Protein AF-A0A952P2S4-F1 (afdb_monomer)

Solvent-accessible surface area (backbone atoms only — not comparable to full-atom values): 6324 Å² total; per-residue (Å²): 78,26,70,51,49,51,52,50,37,52,74,73,72,46,52,70,63,54,49,16,67,76,37,71,38,58,50,69,58,53,50,41,30,54,74,58,48,78,86,86,51,66,70,55,50,51,34,44,26,61,73,69,73,47,52,71,48,50,46,64,64,39,74,74,74,75,72,64,48,72,63,67,73,42,45,68,45,45,75,69,63,76,49,90,84,85,86,72,86,75,78,79,75,78,73,93,80,78,90,80,136

Mean predicted aligned error: 11.45 Å

Nearest PDB structures (foldseek):
  2b5a-assembly1_A  TM=8.138E-01  e=1.497E-02  [Bacillus] caldolyticus
  3fya-assembly1_A  TM=7.452E-01  e=8.332E-02  Enterobacter sp. RFL1396
  4i6u-assembly1_A  TM=7.338E-01  e=1.040E-01  Enterobacter sp. RFL1396
  3g5g-assembly5_J  TM=7.336E-01  e=1.450E-01  Enterobacter sp. RFL1396
  3ivp-assembly2_C  TM=6.123E-01  e=4.531E-02  Clostridioides difficile 630

Sequence (101 aa):
MHKRLRARIKECGYSVSELARLSGVPVKTLYHWTTGQQPRKMNHLLKVCAVLKISVEELYGQIPSQTMSVFQQYEKEIHAGIYEVILRPALKNRDKSEDAP

Secondary structure (DSSP, 8-state):
-HHHHHHHHHHTT--HHHHHHHHT--HHHHHHHHHTPPP--HHHHHHHHHHHT--HHHHHT--------HHHHTHHHHHTT-S------------S-S---

pLDDT: mean 87.0, std 14.69, range [40.0, 97.81]

Structure (mmCIF, N/CA/C/O backbone):
data_AF-A0A952P2S4-F1
#
_entry.id   AF-A0A952P2S4-F1
#
loop_
_atom_site.group_PDB
_atom_site.id
_atom_site.type_symbol
_atom_site.label_atom_id
_atom_site.label_alt_id
_atom_site.label_comp_id
_atom_site.label_asym_id
_atom_site.label_entity_id
_atom_site.label_seq_id
_atom_site.pdbx_PDB_ins_code
_atom_site.Cartn_x
_atom_site.Cartn_y
_atom_site.Cartn_z
_atom_site.occupancy
_atom_site.B_iso_or_equiv
_atom_site.auth_seq_id
_atom_site.auth_comp_id
_atom_site.auth_asym_id
_atom_site.auth_atom_id
_atom_site.pdbx_PDB_model_num
ATOM 1 N N . MET A 1 1 ? 6.929 7.026 2.799 1.00 87.19 1 MET A N 1
ATOM 2 C CA . MET A 1 1 ? 5.624 6.364 3.006 1.00 87.19 1 MET A CA 1
ATOM 3 C C . MET A 1 1 ? 4.487 7.375 3.202 1.00 87.19 1 MET A C 1
ATOM 5 O O . MET A 1 1 ? 3.716 7.532 2.270 1.00 87.19 1 MET A O 1
ATOM 9 N N . HIS A 1 2 ? 4.414 8.143 4.299 1.00 92.81 2 HIS A N 1
ATOM 10 C CA . HIS A 1 2 ? 3.253 9.012 4.606 1.00 92.81 2 HIS A CA 1
ATOM 11 C C . HIS A 1 2 ? 2.776 9.955 3.474 1.00 92.81 2 HIS A C 1
ATOM 13 O O . HIS A 1 2 ? 1.577 10.050 3.224 1.00 92.81 2 HIS A O 1
ATOM 19 N N . LYS A 1 3 ? 3.692 10.616 2.742 1.00 93.12 3 LYS A N 1
ATOM 20 C CA . LYS A 1 3 ? 3.335 11.462 1.581 1.00 93.12 3 LYS A CA 1
ATOM 21 C C . LYS A 1 3 ? 2.657 10.656 0.464 1.00 93.12 3 LYS A C 1
ATOM 23 O O . LYS A 1 3 ? 1.633 11.089 -0.049 1.00 93.12 3 LYS A O 1
ATOM 28 N N . ARG A 1 4 ? 3.203 9.477 0.143 1.00 93.31 4 ARG A N 1
ATOM 29 C CA . ARG A 1 4 ? 2.676 8.557 -0.880 1.00 93.31 4 ARG A CA 1
ATOM 30 C C . ARG A 1 4 ? 1.339 7.959 -0.462 1.00 93.31 4 ARG A C 1
ATOM 32 O O . ARG A 1 4 ? 0.423 7.935 -1.267 1.00 93.31 4 ARG A O 1
ATOM 39 N N . LEU A 1 5 ? 1.197 7.579 0.810 1.00 94.81 5 LEU A N 1
ATOM 40 C CA . LEU A 1 5 ? -0.076 7.104 1.350 1.00 94.81 5 LEU A CA 1
ATOM 41 C C . LEU A 1 5 ? -1.180 8.155 1.163 1.00 94.81 5 LEU A C 1
ATOM 43 O O . LEU A 1 5 ? -2.240 7.838 0.641 1.00 94.81 5 LEU A O 1
ATOM 47 N N . ARG A 1 6 ? -0.924 9.416 1.542 1.00 95.12 6 ARG A N 1
ATOM 48 C CA . ARG A 1 6 ? -1.903 10.504 1.372 1.00 95.12 6 ARG A CA 1
ATOM 49 C C . ARG A 1 6 ? -2.232 10.773 -0.095 1.00 95.12 6 ARG A C 1
ATOM 51 O O . ARG A 1 6 ? -3.400 10.966 -0.414 1.00 95.12 6 ARG A O 1
ATOM 58 N N . ALA A 1 7 ? -1.220 10.780 -0.964 1.00 94.81 7 ALA A N 1
ATOM 59 C CA . ALA A 1 7 ? -1.425 10.939 -2.402 1.00 94.81 7 ALA A CA 1
ATOM 60 C C . ALA A 1 7 ? -2.327 9.825 -2.947 1.00 94.81 7 ALA A C 1
ATOM 62 O O . ALA A 1 7 ? -3.361 10.116 -3.540 1.00 94.81 7 ALA A O 1
ATOM 63 N N . ARG A 1 8 ? -2.020 8.565 -2.618 1.00 95.19 8 ARG A N 1
ATOM 64 C CA . ARG A 1 8 ? -2.785 7.417 -3.101 1.00 95.19 8 ARG A CA 1
ATOM 65 C C . ARG A 1 8 ? -4.216 7.371 -2.571 1.00 95.19 8 ARG A C 1
ATOM 67 O O . ARG A 1 8 ? -5.129 7.048 -3.321 1.00 95.19 8 ARG A O 1
ATOM 74 N N . ILE A 1 9 ? -4.422 7.724 -1.301 1.00 95.31 9 ILE A N 1
ATOM 75 C CA . ILE A 1 9 ? -5.762 7.858 -0.706 1.00 95.31 9 ILE A CA 1
ATOM 76 C C . ILE A 1 9 ? -6.601 8.859 -1.511 1.00 95.31 9 ILE A C 1
ATOM 78 O O . ILE A 1 9 ? -7.738 8.556 -1.868 1.00 95.31 9 ILE A O 1
ATOM 82 N N . LYS A 1 10 ? -6.014 10.015 -1.848 1.00 95.69 10 LYS A N 1
ATOM 83 C CA . LYS A 1 10 ? -6.675 11.056 -2.640 1.00 95.69 10 LYS A CA 1
ATOM 84 C C . LYS A 1 10 ? -6.956 10.602 -4.076 1.00 95.69 10 LYS A C 1
ATOM 86 O O . LYS A 1 10 ? -8.048 10.847 -4.569 1.00 95.69 10 LYS A O 1
ATOM 91 N N . GLU A 1 11 ? -6.006 9.935 -4.729 1.00 95.38 11 GLU A N 1
ATOM 92 C CA . GLU A 1 11 ? -6.179 9.371 -6.079 1.00 95.38 11 GLU A CA 1
ATOM 93 C C . GLU A 1 11 ? -7.319 8.349 -6.146 1.00 95.38 11 GLU A C 1
ATOM 95 O O . GLU A 1 11 ? -8.054 8.312 -7.126 1.00 95.38 11 GLU A O 1
ATOM 100 N N . CYS A 1 12 ? -7.491 7.547 -5.092 1.00 93.50 12 CYS A N 1
ATOM 101 C CA . CYS A 1 12 ? -8.587 6.583 -4.993 1.00 93.50 12 CYS A CA 1
ATOM 102 C C . CYS A 1 12 ? -9.927 7.225 -4.587 1.00 93.50 12 CYS A C 1
ATOM 104 O O . CYS A 1 12 ? -10.925 6.518 -4.485 1.00 93.50 12 CYS A O 1
ATOM 106 N N . GLY A 1 13 ? -9.958 8.537 -4.324 1.00 95.31 13 GLY A N 1
ATOM 107 C CA . GLY A 1 13 ? -11.165 9.256 -3.914 1.00 95.31 13 GLY A CA 1
ATOM 108 C C . GLY A 1 13 ? -11.635 8.950 -2.490 1.00 95.31 13 GLY A C 1
ATOM 109 O O . GLY A 1 13 ? -12.796 9.194 -2.178 1.00 95.31 13 GLY A O 1
ATOM 110 N N . TYR A 1 14 ? -10.767 8.422 -1.622 1.00 95.31 14 TYR A N 1
ATOM 111 C CA . TYR A 1 14 ? -11.129 8.076 -0.247 1.00 95.31 14 TYR A CA 1
ATOM 112 C C . TYR A 1 14 ? -10.749 9.172 0.750 1.00 95.31 14 TYR A C 1
ATOM 114 O O . TYR A 1 14 ? -9.720 9.837 0.625 1.00 95.31 14 TYR A O 1
ATOM 122 N N . SER A 1 15 ? -11.526 9.291 1.823 1.00 96.12 15 SER A N 1
ATOM 123 C CA . SER A 1 15 ? -11.065 9.875 3.083 1.00 96.12 15 SER A CA 1
ATOM 124 C C . SER A 1 15 ? -10.305 8.846 3.937 1.00 96.12 15 SER A C 1
ATOM 126 O O . SER A 1 15 ? -10.406 7.632 3.747 1.00 96.12 15 SER A O 1
ATOM 128 N N . VAL A 1 16 ? -9.560 9.319 4.945 1.00 96.19 16 VAL A N 1
ATOM 129 C CA . VAL A 1 16 ? -8.880 8.436 5.917 1.00 96.19 16 VAL A CA 1
ATOM 130 C C . VAL A 1 16 ? -9.890 7.570 6.682 1.00 96.19 16 VAL A C 1
ATOM 132 O O . VAL A 1 16 ? -9.623 6.398 6.950 1.00 96.19 16 VAL A O 1
ATOM 135 N N . SER A 1 17 ? -11.063 8.122 6.998 1.00 96.44 17 SER A N 1
ATOM 136 C CA . SER A 1 17 ? -12.141 7.414 7.697 1.00 96.44 17 SER A CA 1
ATOM 137 C C . SER A 1 17 ? -12.775 6.320 6.835 1.00 96.44 17 SER A C 1
ATOM 139 O O . SER A 1 17 ? -13.045 5.226 7.329 1.00 96.44 17 SER A O 1
ATOM 141 N N . GLU A 1 18 ? -12.966 6.571 5.538 1.00 97.12 18 GLU A N 1
ATOM 142 C CA . GLU A 1 18 ? -13.449 5.547 4.605 1.00 97.12 18 GLU A CA 1
ATOM 143 C C . GLU A 1 18 ? -12.430 4.433 4.417 1.00 97.12 18 GLU A C 1
ATOM 145 O O . GLU A 1 18 ? -12.797 3.261 4.499 1.00 97.12 18 GLU A O 1
ATOM 150 N N . LEU A 1 19 ? -11.147 4.773 4.255 1.00 97.19 19 LEU A N 1
ATOM 151 C CA . LEU A 1 19 ? -10.090 3.768 4.176 1.00 97.19 19 LEU A CA 1
ATOM 152 C C . LEU A 1 19 ? -10.045 2.904 5.444 1.00 97.19 19 LEU A C 1
ATOM 154 O O . LEU A 1 19 ? -9.865 1.692 5.348 1.00 97.19 19 LEU A O 1
ATOM 158 N N . ALA A 1 20 ? -10.233 3.489 6.629 1.00 97.75 20 ALA A N 1
ATOM 159 C CA . ALA A 1 20 ? -10.301 2.735 7.880 1.00 97.75 20 ALA A CA 1
ATOM 160 C C . ALA A 1 20 ? -11.463 1.736 7.886 1.00 97.75 20 ALA A C 1
ATOM 162 O O . ALA A 1 20 ? -11.273 0.568 8.224 1.00 97.75 20 ALA A O 1
ATOM 163 N N . ARG A 1 21 ? -12.652 2.179 7.457 1.00 97.81 21 ARG A N 1
ATOM 164 C CA . ARG A 1 21 ? -13.845 1.330 7.354 1.00 97.81 21 ARG A CA 1
ATOM 165 C C . ARG A 1 21 ? -13.637 0.178 6.370 1.00 97.81 21 ARG A C 1
ATOM 167 O O . ARG A 1 21 ? -13.980 -0.952 6.690 1.00 97.81 21 ARG A O 1
ATOM 174 N N . LEU A 1 22 ? -13.057 0.459 5.202 1.00 97.38 22 LEU A N 1
ATOM 175 C CA . LEU A 1 22 ? -12.827 -0.529 4.143 1.00 97.38 22 LEU A CA 1
ATOM 176 C C . LEU A 1 22 ? -11.710 -1.522 4.493 1.00 97.38 22 LEU A C 1
ATOM 178 O O . LEU A 1 22 ? -11.835 -2.711 4.225 1.00 97.38 22 LEU A O 1
ATOM 182 N N . SER A 1 23 ? -10.618 -1.049 5.096 1.00 96.94 23 SER A N 1
ATOM 183 C CA . SER A 1 23 ? -9.468 -1.895 5.450 1.00 96.94 23 SER A 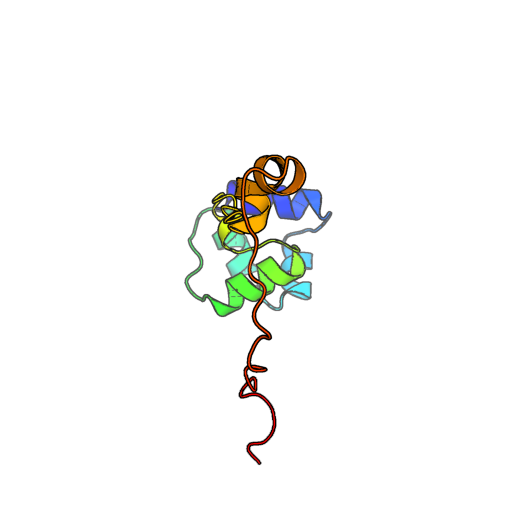CA 1
ATOM 184 C C . SER A 1 23 ? -9.631 -2.619 6.789 1.00 96.94 23 SER A C 1
ATOM 186 O O . SER A 1 23 ? -8.861 -3.529 7.095 1.00 96.94 23 SER A O 1
ATOM 188 N N . GLY A 1 24 ? -10.583 -2.201 7.629 1.00 97.19 24 GLY A N 1
ATOM 189 C CA . GLY A 1 24 ? -10.718 -2.675 9.009 1.00 97.19 24 GLY A CA 1
ATOM 190 C C . GLY A 1 24 ? -9.559 -2.252 9.922 1.00 97.19 24 GLY A C 1
ATOM 191 O O . GLY A 1 24 ? -9.402 -2.798 11.015 1.00 97.19 24 GLY A O 1
ATOM 192 N N . VAL A 1 25 ? -8.716 -1.310 9.486 1.00 97.12 25 VAL A N 1
ATOM 193 C CA . VAL A 1 25 ? -7.628 -0.753 10.296 1.00 97.12 25 VAL A CA 1
ATOM 194 C C . VAL A 1 25 ? -8.159 0.437 11.095 1.00 97.12 25 VAL A C 1
ATOM 196 O O . VAL A 1 25 ? -8.808 1.307 10.515 1.00 97.12 25 VAL A O 1
ATOM 199 N N . PRO A 1 26 ? -7.868 0.543 12.408 1.00 97.50 26 PRO A N 1
ATOM 200 C CA . PRO A 1 26 ? -8.349 1.661 13.211 1.00 97.50 26 PRO A CA 1
ATOM 201 C C . PRO A 1 26 ? -7.961 3.022 12.619 1.00 97.50 26 PRO A C 1
ATOM 203 O O . PRO A 1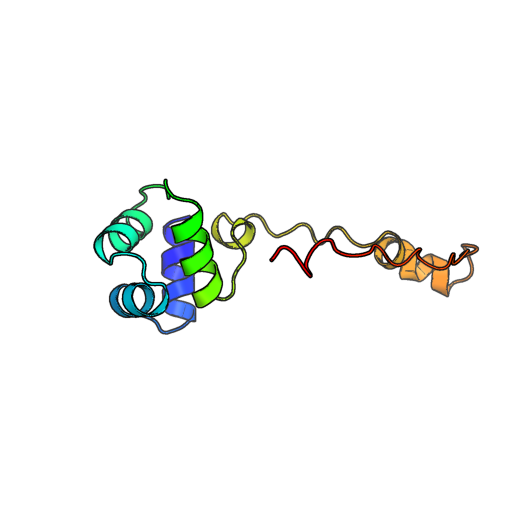 26 ? -6.793 3.264 12.307 1.00 97.50 26 PRO A O 1
ATOM 206 N N . VAL A 1 27 ? -8.927 3.943 12.553 1.00 97.31 27 VAL A N 1
ATOM 207 C CA . VAL A 1 27 ? -8.756 5.311 12.024 1.00 97.31 27 VAL A CA 1
ATOM 208 C C . VAL A 1 27 ? -7.532 6.007 12.631 1.00 97.31 27 VAL A C 1
ATOM 210 O O . VAL A 1 27 ? -6.710 6.572 11.912 1.00 97.31 27 VAL A O 1
ATOM 213 N N . LYS A 1 28 ? -7.348 5.900 13.955 1.00 96.75 28 LYS A N 1
ATOM 214 C CA . LYS A 1 28 ? -6.198 6.474 14.673 1.00 96.75 28 LYS A CA 1
ATOM 215 C C . LYS A 1 28 ? -4.856 5.955 14.145 1.00 96.75 28 LYS A C 1
ATOM 217 O O . LYS A 1 28 ? -3.907 6.723 14.009 1.00 96.75 28 LYS A O 1
ATOM 222 N N . THR A 1 29 ? -4.779 4.664 13.815 1.00 96.25 29 THR A N 1
ATOM 223 C CA . THR A 1 29 ? -3.582 4.056 13.223 1.00 96.25 29 THR A CA 1
ATOM 224 C C . THR A 1 29 ? -3.286 4.649 11.848 1.00 96.25 29 THR A C 1
ATOM 226 O O . THR A 1 29 ? -2.141 5.007 11.588 1.00 96.25 29 THR A O 1
ATOM 229 N N . LEU A 1 30 ? -4.302 4.820 10.995 1.00 96.25 30 LEU A N 1
ATOM 230 C CA . LEU A 1 30 ? -4.111 5.443 9.684 1.00 96.25 30 LEU A CA 1
ATOM 231 C C . LEU A 1 30 ? -3.692 6.909 9.799 1.00 96.25 30 LEU A C 1
ATOM 233 O O . LEU A 1 30 ? -2.775 7.324 9.095 1.00 96.25 30 LEU A O 1
ATOM 237 N N . TYR A 1 31 ? -4.277 7.676 10.725 1.00 96.12 31 TYR A N 1
ATOM 238 C CA . TYR A 1 31 ? -3.842 9.052 10.971 1.00 96.12 31 TYR A CA 1
ATOM 239 C C . TYR A 1 31 ? -2.365 9.117 11.347 1.00 96.12 31 TYR A C 1
ATOM 241 O O . TYR A 1 31 ? -1.618 9.867 10.722 1.00 96.12 31 TYR A O 1
ATOM 249 N N . HIS A 1 32 ? -1.916 8.275 12.280 1.00 96.25 32 HIS A N 1
ATOM 250 C CA . HIS A 1 32 ? -0.502 8.199 12.640 1.00 96.25 32 HIS A CA 1
ATOM 251 C C . HIS A 1 32 ? 0.399 7.878 11.433 1.00 96.25 32 HIS A C 1
ATOM 253 O O . HIS A 1 32 ? 1.481 8.446 11.288 1.00 96.25 32 HIS A O 1
ATOM 259 N N . TRP A 1 33 ? -0.039 6.998 10.530 1.00 96.31 33 TRP A N 1
ATOM 260 C CA . TRP A 1 33 ? 0.725 6.689 9.319 1.00 96.31 33 TRP A CA 1
ATOM 261 C C . TRP A 1 33 ? 0.764 7.859 8.350 1.00 96.31 33 TRP A C 1
ATOM 263 O O . TRP A 1 33 ? 1.812 8.164 7.783 1.00 96.31 33 TRP A O 1
ATOM 273 N N . THR A 1 34 ? -0.355 8.566 8.193 1.00 94.19 34 THR A N 1
ATOM 274 C CA . THR A 1 34 ? -0.409 9.764 7.354 1.00 94.19 34 THR A CA 1
ATOM 275 C C . THR A 1 34 ? 0.399 10.924 7.927 1.00 94.19 34 THR A C 1
ATOM 277 O O . THR A 1 34 ? 0.784 11.790 7.150 1.00 94.19 34 THR A O 1
ATOM 280 N N . THR A 1 35 ? 0.718 10.950 9.226 1.00 94.81 35 THR A N 1
ATOM 281 C CA . THR A 1 35 ? 1.578 11.977 9.844 1.00 94.81 35 THR A CA 1
ATOM 282 C C . THR A 1 35 ? 3.057 11.596 9.896 1.00 94.81 35 THR A C 1
ATOM 284 O O . THR A 1 35 ? 3.885 12.459 10.170 1.00 94.81 35 THR A O 1
ATOM 287 N N . GLY A 1 36 ? 3.420 10.352 9.563 1.00 92.19 36 GLY A N 1
ATOM 288 C CA . GLY A 1 36 ? 4.819 9.927 9.440 1.00 92.19 36 GLY A CA 1
ATOM 289 C C . GLY A 1 36 ? 5.228 8.754 10.322 1.00 92.19 36 GLY A C 1
ATOM 290 O O . GLY A 1 36 ? 6.336 8.246 10.148 1.00 92.19 36 GLY A O 1
ATOM 291 N N . GLN A 1 37 ? 4.362 8.283 11.224 1.00 94.88 37 GLN A N 1
ATOM 292 C CA . GLN A 1 37 ? 4.658 7.094 12.016 1.00 94.88 37 GLN A CA 1
ATOM 293 C C . GLN A 1 37 ? 4.684 5.853 11.120 1.00 94.88 37 GLN A C 1
ATOM 295 O O . GLN A 1 37 ? 3.789 5.632 10.308 1.00 94.88 37 GLN A O 1
ATOM 300 N N . GLN A 1 38 ? 5.698 5.010 11.290 1.00 91.75 38 GLN A N 1
ATOM 301 C CA . GLN A 1 38 ? 5.814 3.782 10.509 1.00 91.75 38 GLN A CA 1
ATOM 302 C C . GLN A 1 38 ? 4.797 2.712 10.965 1.00 91.75 38 GLN A C 1
ATOM 304 O O . GLN A 1 38 ? 4.535 2.580 12.169 1.00 91.75 38 GLN A O 1
ATOM 309 N N . PRO A 1 39 ? 4.248 1.913 10.031 1.00 92.06 39 PRO A N 1
ATOM 310 C CA . PRO A 1 39 ? 3.485 0.706 10.335 1.00 92.06 39 PRO A CA 1
ATOM 311 C C . PRO A 1 39 ? 4.291 -0.269 11.199 1.00 92.06 39 PRO A C 1
ATOM 313 O O . PRO A 1 39 ? 5.399 -0.652 10.844 1.00 92.06 39 PRO A O 1
ATOM 316 N N . ARG A 1 40 ? 3.722 -0.705 12.330 1.00 91.56 40 ARG A N 1
ATOM 317 C CA . ARG A 1 40 ? 4.323 -1.748 13.192 1.00 91.56 40 ARG A CA 1
ATOM 318 C C . ARG A 1 40 ? 3.751 -3.141 12.946 1.00 91.56 40 ARG A C 1
ATOM 320 O O . ARG A 1 40 ? 4.377 -4.136 13.278 1.00 91.56 40 ARG A O 1
ATOM 327 N N . LYS A 1 41 ? 2.528 -3.206 12.415 1.00 94.06 41 LYS A N 1
ATOM 328 C CA . LYS A 1 41 ? 1.800 -4.452 12.165 1.00 94.06 41 LYS A CA 1
ATOM 329 C C . LYS A 1 41 ? 1.692 -4.664 10.664 1.00 94.06 41 LYS A C 1
ATOM 331 O O . LYS A 1 41 ? 0.926 -3.959 10.010 1.00 94.06 41 LYS A O 1
ATOM 336 N N . MET A 1 42 ? 2.413 -5.658 10.148 1.00 93.75 42 MET A N 1
ATOM 337 C CA . MET A 1 42 ? 2.398 -5.992 8.721 1.00 93.75 42 MET A CA 1
ATOM 338 C C . MET A 1 42 ? 0.979 -6.304 8.220 1.00 93.75 42 MET A C 1
ATOM 340 O O . MET A 1 42 ? 0.573 -5.816 7.177 1.00 93.75 42 MET A O 1
ATOM 344 N N . ASN A 1 43 ? 0.169 -7.016 9.011 1.00 96.81 43 ASN A N 1
ATOM 345 C CA . ASN A 1 43 ? -1.214 -7.344 8.647 1.00 96.81 43 ASN A CA 1
ATOM 346 C C . ASN A 1 43 ? -2.066 -6.092 8.335 1.00 96.81 43 ASN A C 1
ATOM 348 O O . ASN A 1 43 ? -2.780 -6.058 7.338 1.00 96.81 43 ASN A O 1
ATOM 352 N N . HIS A 1 44 ? -1.941 -5.022 9.130 1.00 96.94 44 HIS A N 1
ATOM 353 C CA . HIS A 1 44 ? -2.661 -3.771 8.858 1.00 96.94 44 HIS A CA 1
ATOM 354 C C . HIS A 1 44 ? -2.182 -3.113 7.561 1.00 96.94 44 HIS A C 1
ATOM 356 O O . HIS A 1 44 ? -2.979 -2.538 6.827 1.00 96.94 44 HIS A O 1
ATOM 362 N N . LEU A 1 45 ? -0.877 -3.183 7.295 1.00 96.06 45 LEU A N 1
ATOM 363 C CA . LEU A 1 45 ? -0.285 -2.608 6.097 1.00 96.06 45 LEU A CA 1
ATOM 364 C C . LEU A 1 45 ? -0.817 -3.314 4.849 1.00 96.06 45 LEU A C 1
ATOM 366 O O . LEU A 1 45 ? -1.301 -2.649 3.940 1.00 96.06 45 LEU A O 1
ATOM 370 N N . LEU A 1 46 ? -0.834 -4.650 4.865 1.00 96.81 46 LEU A N 1
ATOM 371 C CA . LEU A 1 46 ? -1.380 -5.471 3.784 1.00 96.81 46 LEU A CA 1
ATOM 372 C C . LEU A 1 46 ? -2.863 -5.178 3.527 1.00 96.81 46 LEU A C 1
ATOM 374 O O . LEU A 1 46 ? -3.254 -5.000 2.378 1.00 96.81 46 LEU A O 1
ATOM 378 N N . LYS A 1 47 ? -3.680 -5.049 4.580 1.00 97.75 47 LYS A N 1
ATOM 379 C CA . LYS A 1 47 ? -5.104 -4.690 4.448 1.00 97.75 47 LYS A CA 1
ATOM 380 C C . LYS A 1 47 ? -5.311 -3.333 3.775 1.00 97.75 47 LYS A C 1
ATOM 382 O O . LYS A 1 47 ? -6.188 -3.189 2.931 1.00 97.75 47 LYS A O 1
ATOM 387 N N . VAL A 1 48 ? -4.501 -2.338 4.131 1.00 96.94 48 VAL A N 1
ATOM 388 C CA . VAL A 1 48 ? -4.554 -1.006 3.509 1.00 96.94 48 VAL A CA 1
ATOM 389 C C . VAL A 1 48 ? -4.110 -1.063 2.050 1.00 96.94 48 VAL A C 1
ATOM 391 O O . VAL A 1 48 ? -4.801 -0.527 1.188 1.00 96.94 48 VAL A O 1
ATOM 394 N N . CYS A 1 49 ? -2.997 -1.73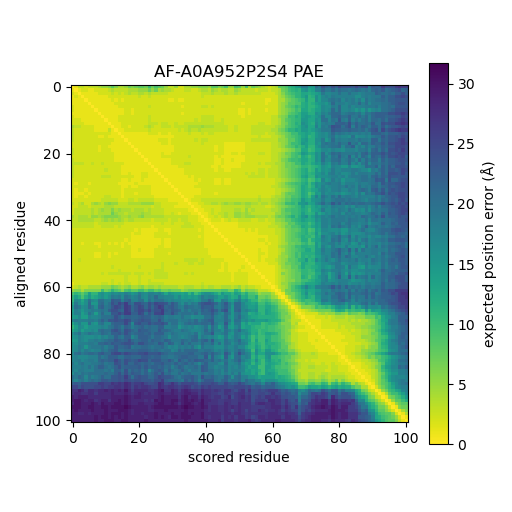8 1.766 1.00 96.06 49 CYS A N 1
ATOM 395 C CA . CYS A 1 49 ? -2.492 -1.942 0.409 1.00 96.06 49 CYS A CA 1
ATOM 396 C C . CYS A 1 49 ? -3.520 -2.651 -0.488 1.00 96.06 49 CYS A C 1
ATOM 398 O O . CYS A 1 49 ? -3.743 -2.214 -1.615 1.00 96.06 49 CYS A O 1
ATOM 400 N N . ALA A 1 50 ? -4.220 -3.662 0.037 1.00 96.25 50 ALA A N 1
ATOM 401 C CA . ALA A 1 50 ? -5.275 -4.375 -0.680 1.00 96.25 50 ALA A CA 1
ATOM 402 C C . ALA A 1 50 ? -6.435 -3.451 -1.090 1.00 96.25 50 ALA A C 1
ATOM 404 O O . ALA A 1 50 ? -6.867 -3.483 -2.240 1.00 96.25 50 ALA A O 1
ATOM 405 N N . VAL A 1 51 ? -6.901 -2.577 -0.188 1.00 96.94 51 VAL A N 1
ATOM 406 C CA . VAL A 1 51 ? -7.958 -1.596 -0.506 1.00 96.94 51 VAL A CA 1
ATOM 407 C C . VAL A 1 51 ? -7.477 -0.561 -1.525 1.00 96.94 51 VAL A C 1
ATOM 409 O O . VAL A 1 51 ? -8.213 -0.203 -2.440 1.00 96.94 51 VAL A O 1
ATOM 412 N N . LEU A 1 52 ? -6.234 -0.094 -1.390 1.00 95.31 52 LEU A N 1
ATOM 413 C CA . LEU A 1 52 ? -5.641 0.912 -2.279 1.00 95.31 52 LEU A CA 1
ATOM 414 C C . LEU A 1 52 ? -5.143 0.343 -3.618 1.00 95.31 52 LEU A C 1
ATOM 416 O O . LEU A 1 52 ? -4.687 1.115 -4.468 1.00 95.31 52 LEU A O 1
ATOM 420 N N . LYS A 1 53 ? -5.229 -0.982 -3.801 1.00 93.69 53 LYS A N 1
ATOM 421 C CA . LYS A 1 53 ? -4.758 -1.719 -4.981 1.00 93.69 53 LYS A CA 1
ATOM 422 C C . LYS A 1 53 ? -3.320 -1.346 -5.357 1.00 93.69 53 LYS A C 1
ATOM 424 O O . LYS A 1 53 ? -3.047 -1.001 -6.504 1.00 93.69 53 LYS A O 1
ATOM 429 N N . ILE A 1 54 ? -2.434 -1.354 -4.365 1.00 92.75 54 ILE A N 1
ATOM 430 C CA . ILE A 1 54 ? -0.989 -1.150 -4.529 1.00 92.75 54 ILE A CA 1
ATOM 431 C C . ILE A 1 54 ? -0.231 -2.208 -3.734 1.00 92.75 54 ILE A C 1
ATOM 433 O O . ILE A 1 54 ? -0.749 -2.735 -2.747 1.00 92.75 54 ILE A O 1
ATOM 437 N N . SER A 1 55 ? 1.009 -2.480 -4.113 1.00 92.88 55 SER A N 1
ATOM 438 C CA . SER A 1 55 ? 1.919 -3.306 -3.331 1.00 92.88 55 SER A CA 1
ATOM 439 C C . SER A 1 55 ? 2.513 -2.531 -2.143 1.00 92.88 55 SER A C 1
ATOM 441 O O . SER A 1 55 ? 2.400 -1.302 -2.025 1.00 92.88 55 SER A O 1
ATOM 443 N N . VAL A 1 56 ? 3.143 -3.249 -1.210 1.00 92.81 56 VAL A N 1
ATOM 444 C CA . VAL A 1 56 ? 3.860 -2.611 -0.094 1.00 92.81 56 VAL A CA 1
ATOM 445 C C . VAL A 1 56 ? 5.088 -1.869 -0.624 1.00 92.81 56 VAL A C 1
ATOM 447 O O . VAL A 1 56 ? 5.350 -0.739 -0.226 1.00 92.81 56 VAL A O 1
ATOM 450 N N . GLU A 1 57 ? 5.805 -2.462 -1.567 1.00 91.31 57 GLU A N 1
ATOM 451 C CA . GLU A 1 57 ? 6.962 -1.884 -2.248 1.00 91.31 57 GLU A CA 1
ATOM 452 C C . GLU A 1 57 ? 6.596 -0.534 -2.875 1.00 91.31 57 GLU A C 1
ATOM 454 O O . GLU A 1 57 ? 7.225 0.484 -2.561 1.00 91.31 57 GLU A O 1
ATOM 459 N N . GLU A 1 58 ? 5.503 -0.490 -3.645 1.00 90.31 58 GLU A N 1
ATOM 460 C CA . GLU A 1 58 ? 4.996 0.731 -4.279 1.00 90.31 58 GLU A CA 1
ATOM 461 C C . GLU A 1 58 ? 4.681 1.822 -3.245 1.00 90.31 58 GLU A C 1
ATOM 463 O O . GLU A 1 58 ? 5.045 2.991 -3.418 1.00 90.31 58 GLU A O 1
ATOM 468 N N . LEU A 1 59 ? 4.078 1.453 -2.110 1.00 92.50 59 LEU A N 1
ATOM 469 C CA . LEU A 1 59 ? 3.785 2.380 -1.013 1.00 92.50 59 LEU A CA 1
ATOM 470 C C . LEU A 1 59 ? 5.059 2.992 -0.400 1.00 92.50 59 LEU A C 1
ATOM 472 O O . LEU A 1 59 ? 5.092 4.171 -0.005 1.00 92.50 59 LEU A O 1
ATOM 476 N N . TYR A 1 60 ? 6.133 2.207 -0.331 1.00 92.06 60 TYR A N 1
ATOM 477 C CA . TYR A 1 60 ? 7.456 2.678 0.075 1.00 92.06 60 TYR A CA 1
ATOM 478 C C . TYR A 1 60 ? 8.218 3.365 -1.066 1.00 92.06 60 TYR A C 1
ATOM 480 O O . TYR A 1 60 ? 9.209 4.050 -0.810 1.00 92.06 60 TYR A O 1
ATOM 488 N N . GLY A 1 61 ? 7.666 3.358 -2.281 1.00 86.62 61 GLY A N 1
ATOM 489 C CA . GLY A 1 61 ? 8.241 3.929 -3.496 1.00 86.62 61 GLY A CA 1
ATOM 490 C C . GLY A 1 61 ? 9.397 3.128 -4.052 1.00 86.62 61 GLY A C 1
ATOM 491 O O . GLY A 1 61 ? 10.221 3.687 -4.770 1.00 86.62 61 GLY A O 1
ATOM 492 N N . GLN A 1 62 ? 9.469 1.855 -3.689 1.00 84.12 62 GLN A N 1
ATOM 493 C CA . GLN A 1 62 ? 10.195 0.898 -4.487 1.00 84.12 62 GLN A CA 1
ATOM 494 C C . GLN A 1 62 ? 9.279 0.563 -5.654 1.00 84.12 62 GLN A C 1
ATOM 496 O O . GLN A 1 62 ? 8.187 0.031 -5.477 1.00 84.12 62 GLN A O 1
ATOM 501 N N . ILE A 1 63 ? 9.697 0.961 -6.849 1.00 70.31 63 ILE A N 1
AT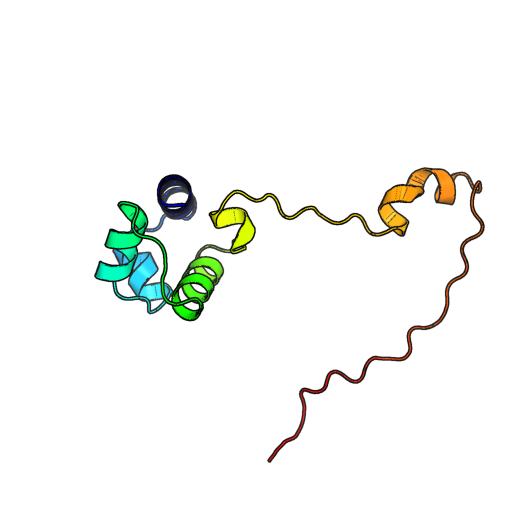OM 502 C CA . ILE A 1 63 ? 9.095 0.423 -8.060 1.00 70.31 63 ILE A CA 1
ATOM 503 C C . ILE A 1 63 ? 9.413 -1.068 -7.976 1.00 70.31 63 ILE A C 1
ATOM 505 O O . ILE A 1 63 ? 10.599 -1.381 -7.808 1.00 70.31 63 ILE A O 1
ATOM 509 N N . PRO A 1 64 ? 8.420 -1.978 -7.994 1.00 59.47 64 PRO A N 1
ATOM 510 C CA . PRO A 1 64 ? 8.740 -3.382 -8.142 1.00 59.47 64 PRO A CA 1
ATOM 511 C C . PRO A 1 64 ? 9.631 -3.439 -9.371 1.00 59.47 64 PRO A C 1
ATOM 513 O O . PRO A 1 64 ? 9.220 -3.019 -10.454 1.00 59.47 64 PRO A O 1
ATOM 516 N N . SER A 1 65 ? 10.886 -3.851 -9.179 1.00 56.16 65 SER A N 1
ATOM 517 C CA . SER A 1 65 ? 11.692 -4.284 -10.301 1.00 56.16 65 SER A CA 1
ATOM 518 C C . SER A 1 65 ? 10.832 -5.374 -10.904 1.00 56.16 65 SER A C 1
ATOM 520 O O . SER A 1 65 ? 10.705 -6.449 -10.309 1.00 56.16 65 SER A O 1
ATOM 522 N N . GLN A 1 66 ? 10.120 -5.063 -11.992 1.00 59.62 66 GLN A N 1
ATOM 523 C CA . GLN A 1 66 ? 9.629 -6.097 -12.872 1.00 59.62 66 GLN A CA 1
ATOM 524 C C . GLN A 1 66 ? 10.917 -6.788 -13.249 1.00 59.62 66 GLN A C 1
ATOM 526 O O . GLN A 1 66 ? 11.696 -6.280 -14.053 1.00 59.62 66 GLN A O 1
ATOM 531 N N . THR A 1 67 ? 11.218 -7.855 -12.516 1.00 56.06 67 THR A N 1
ATOM 532 C CA . THR A 1 67 ? 12.343 -8.703 -12.819 1.00 56.06 67 THR A CA 1
ATOM 533 C C . THR A 1 67 ? 11.890 -9.274 -14.135 1.00 56.06 67 THR A C 1
ATOM 535 O O . THR A 1 67 ? 10.994 -10.121 -14.152 1.00 56.06 67 THR A O 1
ATOM 538 N N . MET A 1 68 ? 12.345 -8.657 -15.227 1.00 63.06 68 MET A N 1
ATOM 539 C CA . MET A 1 68 ? 11.968 -9.101 -16.550 1.00 63.06 68 MET A CA 1
ATOM 540 C C . MET A 1 68 ? 12.273 -10.583 -16.558 1.00 63.06 68 MET A C 1
ATOM 542 O O . MET A 1 68 ? 13.351 -11.008 -16.126 1.00 63.06 68 MET A O 1
ATOM 546 N N . SER A 1 69 ? 11.291 -11.383 -16.960 1.00 79.62 69 SER A N 1
ATOM 547 C CA . SER A 1 69 ? 11.592 -12.785 -17.191 1.00 79.62 69 SER A CA 1
ATOM 548 C C . SER A 1 69 ? 12.773 -12.840 -18.161 1.00 79.62 69 SER A C 1
ATOM 550 O O . SER A 1 69 ? 12.890 -11.990 -19.046 1.00 79.62 69 SER A O 1
ATOM 552 N N . VAL A 1 70 ? 13.647 -13.833 -18.009 1.00 81.94 70 VAL A N 1
ATOM 553 C CA . VAL A 1 70 ? 14.761 -14.048 -18.948 1.00 81.94 70 VAL A CA 1
ATOM 554 C C . VAL A 1 70 ? 14.244 -14.019 -20.393 1.00 81.94 70 VAL A C 1
ATOM 556 O O . VAL A 1 70 ? 14.873 -13.446 -21.270 1.00 81.94 70 VAL A O 1
ATOM 559 N N . PHE A 1 71 ? 13.034 -14.535 -20.613 1.00 83.44 71 PHE A N 1
ATOM 560 C CA . PHE A 1 71 ? 12.341 -14.450 -21.891 1.00 83.44 71 PHE A CA 1
ATOM 561 C C . PHE A 1 71 ? 12.111 -13.007 -22.377 1.00 83.44 71 PHE A C 1
ATOM 563 O O . PHE A 1 71 ? 12.496 -12.678 -23.491 1.00 83.44 71 PHE A O 1
ATOM 570 N N . GLN A 1 72 ? 11.536 -12.134 -21.544 1.00 86.00 72 GLN A N 1
ATOM 571 C CA . GLN A 1 72 ? 11.321 -10.721 -21.885 1.00 86.00 72 GLN A CA 1
ATOM 572 C C . GLN A 1 72 ? 12.632 -9.959 -22.107 1.00 86.00 72 GLN A C 1
ATOM 574 O O . GLN A 1 72 ? 12.687 -9.061 -22.940 1.00 86.00 72 GLN A O 1
ATOM 579 N N . GLN A 1 73 ? 13.687 -10.309 -21.369 1.00 88.06 73 GLN A N 1
ATOM 580 C CA . GLN A 1 73 ? 14.994 -9.677 -21.523 1.00 88.06 73 GLN A CA 1
ATOM 581 C C . GLN A 1 73 ? 15.616 -9.947 -22.905 1.00 88.06 73 GLN A C 1
ATOM 583 O O . GLN A 1 73 ? 16.293 -9.068 -23.428 1.00 88.06 73 GLN A O 1
ATOM 588 N N . TYR A 1 74 ? 15.377 -11.127 -23.487 1.00 91.25 74 TYR A N 1
ATOM 589 C CA . TYR A 1 74 ? 15.968 -11.566 -24.760 1.00 91.25 74 TYR A CA 1
ATOM 590 C C . TYR A 1 74 ? 14.943 -11.689 -25.898 1.00 91.25 74 TYR A C 1
ATOM 592 O O . TYR A 1 74 ? 15.177 -12.394 -26.878 1.00 91.25 74 TYR A O 1
ATOM 600 N N . GLU A 1 75 ? 13.780 -11.042 -25.776 1.00 91.31 75 GLU A N 1
ATOM 601 C CA . GLU A 1 75 ? 12.659 -11.198 -26.711 1.00 91.31 75 GLU A CA 1
ATOM 602 C C . GLU A 1 75 ? 13.062 -10.898 -28.164 1.00 91.31 75 GLU A C 1
ATOM 604 O O . GLU A 1 75 ? 12.705 -11.635 -29.083 1.00 91.31 75 GLU A O 1
ATOM 609 N N . LYS A 1 76 ? 13.853 -9.840 -28.385 1.00 91.75 76 LYS A N 1
ATOM 610 C CA . LYS A 1 76 ? 14.291 -9.436 -29.730 1.00 91.75 76 LYS A CA 1
ATOM 611 C C . LYS A 1 76 ? 15.249 -10.448 -30.340 1.00 91.75 76 LYS A C 1
ATOM 613 O O . LYS A 1 76 ? 15.111 -10.789 -31.509 1.00 91.75 76 LYS A O 1
ATOM 618 N N . GLU A 1 77 ? 16.206 -10.922 -29.559 1.00 93.56 77 GLU A N 1
ATOM 619 C CA . GLU A 1 77 ? 17.222 -11.878 -29.976 1.00 93.56 77 GLU A CA 1
ATOM 620 C C . GLU A 1 77 ? 16.610 -13.260 -30.229 1.00 93.56 77 GLU A C 1
ATOM 622 O O . GLU A 1 77 ? 16.971 -13.925 -31.200 1.00 93.56 77 GLU A O 1
ATOM 627 N N . ILE A 1 78 ? 15.631 -13.664 -29.414 1.00 93.38 78 ILE A N 1
ATOM 628 C CA . ILE A 1 78 ? 14.832 -14.874 -29.635 1.00 93.38 78 ILE A CA 1
ATOM 629 C C . ILE A 1 78 ? 14.033 -14.749 -30.940 1.00 93.38 78 ILE A C 1
ATOM 631 O O . ILE A 1 78 ? 14.120 -15.633 -31.789 1.00 93.38 78 ILE A O 1
ATOM 635 N N . HIS A 1 79 ? 13.299 -13.648 -31.150 1.00 92.75 79 HIS A N 1
ATOM 636 C CA . HIS A 1 79 ? 12.51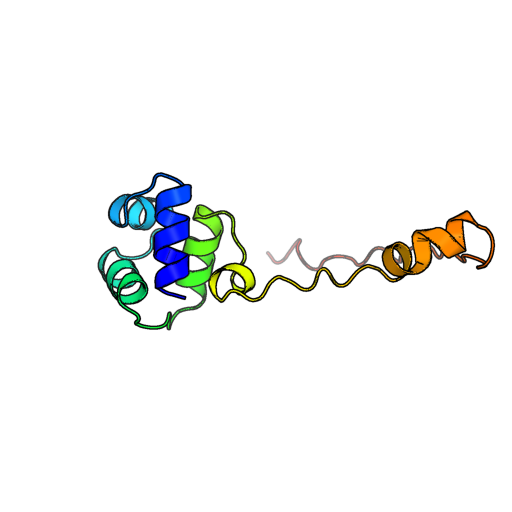8 -13.436 -32.378 1.00 92.75 79 HIS A CA 1
ATOM 637 C C . HIS A 1 79 ? 13.386 -13.315 -33.637 1.00 92.75 79 HIS A C 1
ATOM 639 O O . HIS A 1 79 ? 12.962 -13.723 -34.716 1.00 92.75 79 HIS A O 1
ATOM 645 N N . ALA A 1 80 ? 14.602 -12.786 -33.507 1.00 94.88 80 ALA A N 1
ATOM 646 C CA . ALA A 1 80 ? 15.578 -12.720 -34.589 1.00 94.88 80 ALA A CA 1
ATOM 647 C C . ALA A 1 80 ? 16.254 -14.074 -34.886 1.00 94.88 80 ALA A C 1
ATOM 649 O O . ALA A 1 80 ? 17.049 -14.156 -35.820 1.00 94.88 80 ALA A O 1
ATOM 650 N N . GLY A 1 81 ? 15.967 -15.124 -34.106 1.00 90.62 81 GLY A N 1
ATOM 651 C CA . GLY A 1 81 ? 16.566 -16.450 -34.269 1.00 90.62 81 GLY A CA 1
ATOM 652 C C . GLY A 1 81 ? 18.031 -16.529 -33.831 1.00 90.62 81 GLY A C 1
ATOM 653 O O . GLY A 1 81 ? 18.746 -17.430 -34.259 1.00 90.62 81 GLY A O 1
ATOM 654 N N . ILE A 1 82 ? 18.495 -15.593 -32.996 1.00 94.50 82 ILE A N 1
ATOM 655 C CA . ILE A 1 82 ? 19.872 -15.566 -32.472 1.00 94.50 82 ILE A CA 1
ATOM 656 C C . ILE A 1 82 ? 20.057 -16.632 -31.382 1.00 94.50 82 ILE A C 1
ATOM 658 O O . ILE A 1 82 ? 21.153 -17.165 -31.215 1.00 94.50 82 ILE A O 1
ATOM 662 N N . TYR A 1 83 ? 18.985 -16.962 -30.656 1.00 92.88 83 TYR A N 1
ATOM 663 C CA . TYR A 1 83 ? 18.993 -17.966 -29.595 1.00 92.88 83 TYR A CA 1
ATOM 664 C C . TYR A 1 83 ? 18.165 -19.200 -29.951 1.00 92.88 83 TYR A C 1
ATOM 666 O O . TYR A 1 83 ? 17.056 -19.100 -30.472 1.00 92.88 83 TYR A O 1
ATOM 674 N N . GLU A 1 84 ? 18.678 -20.368 -29.567 1.00 90.06 84 GLU A N 1
ATOM 675 C CA . GLU A 1 84 ? 17.905 -21.606 -29.499 1.00 90.06 84 GLU A CA 1
ATOM 676 C C . GLU A 1 84 ? 17.142 -21.661 -28.165 1.00 90.06 84 GLU A C 1
ATOM 67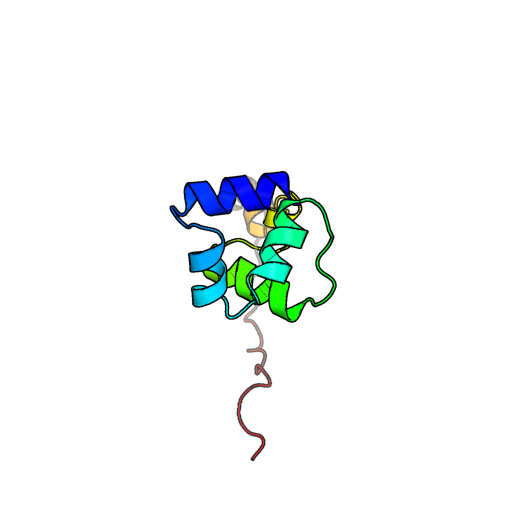8 O O . GLU A 1 84 ? 17.731 -21.537 -27.088 1.00 90.06 84 GLU A O 1
ATOM 683 N N . VAL A 1 85 ? 15.820 -21.845 -28.227 1.00 89.69 85 VAL A N 1
ATOM 684 C CA . VAL A 1 85 ? 14.954 -21.895 -27.041 1.00 89.69 85 VAL A CA 1
ATOM 685 C C . VAL A 1 85 ? 14.514 -23.331 -26.780 1.00 89.69 85 VAL A C 1
ATOM 687 O O . VAL A 1 85 ? 13.764 -23.916 -27.557 1.00 89.69 85 VAL A O 1
ATOM 690 N N . ILE A 1 86 ? 14.930 -23.884 -25.639 1.00 90.44 86 ILE A N 1
ATOM 691 C CA . ILE A 1 86 ? 14.526 -25.222 -25.195 1.00 90.44 86 ILE A CA 1
ATOM 692 C C . ILE A 1 86 ? 13.431 -25.087 -24.136 1.00 90.44 86 ILE A C 1
ATOM 694 O O . ILE A 1 86 ? 13.691 -24.685 -23.000 1.00 90.44 86 ILE A O 1
ATOM 698 N N . LEU A 1 87 ? 12.205 -25.472 -24.487 1.00 86.75 87 LEU A N 1
ATOM 699 C CA . LEU A 1 87 ? 11.096 -25.555 -23.539 1.00 86.75 87 LEU A CA 1
ATOM 700 C C . LEU A 1 87 ? 11.094 -26.923 -22.859 1.00 86.75 87 LEU A C 1
ATOM 702 O O . LEU A 1 87 ? 11.153 -27.961 -23.516 1.00 86.75 87 LEU A O 1
ATOM 706 N N . ARG A 1 88 ? 10.991 -26.931 -21.529 1.00 89.44 88 ARG A N 1
ATOM 707 C CA . ARG A 1 88 ? 10.768 -28.154 -20.751 1.00 89.44 88 ARG A CA 1
ATOM 708 C C . ARG A 1 88 ? 9.410 -28.060 -20.063 1.00 89.44 88 ARG A C 1
ATOM 710 O O . ARG A 1 88 ? 9.104 -27.004 -19.508 1.00 89.44 88 ARG A O 1
ATOM 717 N N . PRO A 1 89 ? 8.596 -29.128 -20.079 1.00 86.62 89 PRO A N 1
ATOM 718 C CA . PRO A 1 89 ? 7.334 -29.132 -19.358 1.00 86.62 89 PRO A CA 1
ATOM 719 C C . PRO A 1 89 ? 7.600 -28.905 -17.870 1.00 86.62 89 PRO A C 1
ATOM 721 O O . PRO A 1 89 ? 8.460 -29.554 -17.270 1.00 86.62 89 PRO A O 1
ATOM 724 N N . ALA A 1 90 ? 6.867 -27.969 -17.272 1.00 79.25 90 ALA A N 1
ATOM 725 C CA . ALA A 1 90 ? 6.939 -27.756 -15.840 1.00 79.25 90 ALA A CA 1
ATOM 726 C C . ALA A 1 90 ? 6.344 -28.978 -15.129 1.00 79.25 90 ALA A C 1
ATOM 728 O O . ALA A 1 90 ? 5.209 -29.376 -15.402 1.00 79.25 90 ALA A O 1
ATOM 729 N N . LEU A 1 91 ? 7.088 -29.561 -14.186 1.00 75.56 91 LEU A N 1
ATOM 730 C CA . LEU A 1 91 ? 6.479 -30.428 -13.184 1.00 75.56 91 LEU A CA 1
ATOM 731 C C . LEU A 1 91 ? 5.479 -29.549 -12.433 1.00 75.56 91 LEU A C 1
ATOM 733 O O . LEU A 1 91 ? 5.882 -28.577 -11.797 1.00 75.56 91 LEU A O 1
ATOM 737 N N . LYS A 1 92 ? 4.181 -29.837 -12.569 1.00 62.69 92 LYS A N 1
ATOM 738 C CA . LYS A 1 92 ? 3.115 -29.136 -11.851 1.00 62.69 92 LYS A CA 1
ATOM 739 C C . LYS A 1 92 ? 3.491 -29.133 -10.369 1.00 62.69 92 LYS A C 1
ATOM 741 O O . LYS A 1 92 ? 3.434 -30.179 -9.723 1.00 62.69 92 LYS A O 1
ATOM 746 N N . ASN A 1 93 ? 3.931 -27.988 -9.852 1.00 53.53 93 ASN A N 1
ATOM 747 C CA . ASN A 1 93 ? 4.189 -27.831 -8.432 1.00 53.53 93 ASN A CA 1
ATOM 748 C C . ASN A 1 93 ? 2.819 -28.026 -7.777 1.00 53.53 93 ASN A C 1
ATOM 750 O O . ASN A 1 93 ? 1.912 -27.230 -8.021 1.00 53.53 93 ASN A O 1
ATOM 754 N N . ARG A 1 94 ? 2.612 -29.149 -7.077 1.00 50.84 94 ARG A N 1
ATOM 755 C CA 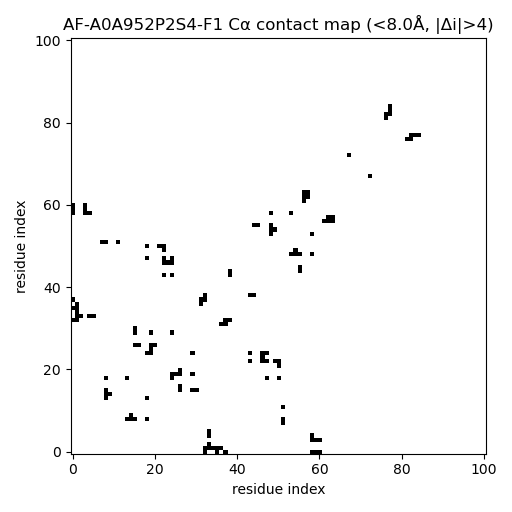. ARG A 1 94 ? 1.423 -29.325 -6.242 1.00 50.84 94 ARG A CA 1
ATOM 756 C C . ARG A 1 94 ? 1.532 -28.248 -5.176 1.00 50.84 94 ARG A C 1
ATOM 758 O O . ARG A 1 94 ? 2.294 -28.402 -4.226 1.00 50.84 94 ARG A O 1
ATOM 765 N N . ASP A 1 95 ? 0.853 -27.135 -5.412 1.00 50.03 95 ASP A N 1
ATOM 766 C CA . ASP A 1 95 ? 0.633 -26.110 -4.413 1.00 50.03 95 ASP A CA 1
ATOM 767 C C . ASP A 1 95 ? 0.068 -26.824 -3.179 1.00 50.03 95 ASP A C 1
ATOM 769 O O . ASP A 1 95 ? -0.963 -27.497 -3.249 1.00 50.03 95 ASP A O 1
ATOM 773 N N . LYS A 1 96 ? 0.827 -26.810 -2.080 1.00 52.03 96 LYS A N 1
ATOM 774 C CA . LYS A 1 96 ? 0.3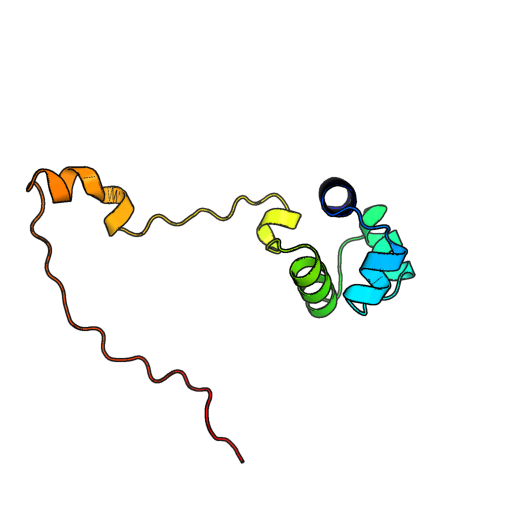60 -27.292 -0.783 1.00 52.03 96 LYS A CA 1
ATOM 775 C C . LYS A 1 96 ? -0.672 -26.287 -0.287 1.00 52.03 96 LYS A C 1
ATOM 777 O O . LYS A 1 96 ? -0.340 -25.408 0.503 1.00 52.03 96 LYS A O 1
ATOM 782 N N . SER A 1 97 ? -1.902 -26.408 -0.756 1.00 53.97 97 SER A N 1
ATOM 783 C CA . SER A 1 97 ? -3.040 -25.674 -0.213 1.00 53.97 97 SER A CA 1
ATOM 784 C C . SER A 1 97 ? -4.367 -26.316 -0.621 1.00 53.97 97 SER A C 1
ATOM 786 O O . SER A 1 97 ? -5.257 -25.643 -1.111 1.00 53.97 97 SER A O 1
ATOM 788 N N . GLU A 1 98 ? -4.519 -27.618 -0.379 1.00 51.25 98 GLU A N 1
ATOM 789 C CA 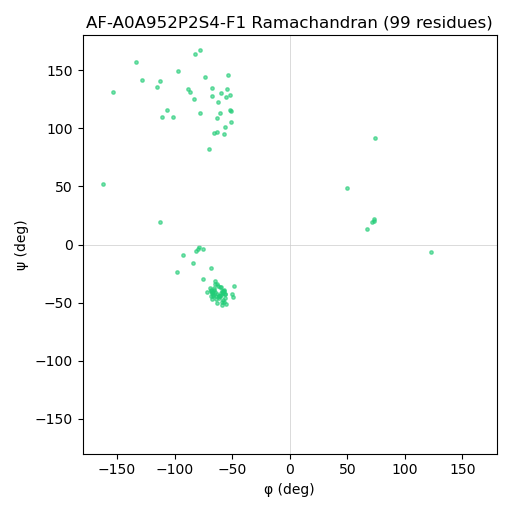. GLU A 1 98 ? -5.838 -28.227 -0.180 1.00 51.25 98 GLU A CA 1
ATOM 790 C C . GLU A 1 98 ? -5.679 -29.483 0.692 1.00 51.25 98 GLU A C 1
ATOM 792 O O . GLU A 1 98 ? -4.782 -30.297 0.472 1.00 51.25 98 GLU A O 1
ATOM 797 N N . ASP A 1 99 ? -6.526 -29.551 1.718 1.00 47.75 99 ASP A N 1
ATOM 798 C CA . ASP A 1 99 ? -6.677 -30.569 2.764 1.00 47.75 99 ASP A CA 1
ATOM 799 C C . ASP A 1 99 ? -5.626 -30.656 3.886 1.00 47.75 99 ASP A C 1
ATOM 801 O O . ASP A 1 99 ? -4.670 -31.433 3.873 1.00 47.75 99 ASP A O 1
ATOM 805 N N . ALA A 1 100 ? -5.921 -29.928 4.966 1.00 40.00 100 ALA A N 1
ATOM 806 C CA . ALA A 1 100 ? -5.809 -30.465 6.319 1.00 40.00 100 ALA A CA 1
ATOM 807 C C . ALA A 1 100 ? -7.148 -30.194 7.048 1.00 40.00 100 ALA A C 1
ATOM 809 O O . ALA A 1 100 ? -7.749 -29.150 6.786 1.00 40.00 100 ALA A O 1
ATOM 810 N N . PRO A 1 101 ? -7.616 -31.149 7.872 1.00 55.53 101 PRO A N 1
ATOM 811 C CA . PRO A 1 101 ? -9.031 -31.432 8.159 1.00 55.53 101 PRO A CA 1
ATOM 812 C C . PRO A 1 101 ? -9.783 -30.375 8.975 1.00 55.53 101 PRO A C 1
ATOM 814 O O . PRO A 1 101 ? -9.136 -29.652 9.767 1.00 55.53 101 PRO A O 1
#

Foldseek 3Di:
DLVLLVVLCVVVVHDLVRLCVQLVPDSVLSVCSNVPDDDPDVSSLVSSCVVSVHDPCVSVPNPPPVVPDPCNVCVPCVVVVVDDDDDDDDPPPPPPPDDDD

Radius of gyration: 20.49 Å; Cα contacts (8 Å, |Δi|>4): 75; chains: 1; bounding box: 34×43×49 Å